Protein AF-A0A6V7J3K3-F1 (afdb_monomer_lite)

Radius of gyration: 15.09 Å; chains: 1; bounding box: 29×31×47 Å

Secondary structure (DSSP, 8-state):
-----GGGGTTGGG-TT--EEE-TT-TT--GGGGGG--S-SEEE-TT-TT--HHHHHHHHHH-SS--EEE-TTSS--TTHHHHHHHHHHHHT--EEEEE-HHHHHHHHHHT----TTEEEEEPPS------TT--

Sequence (135 aa):
NTNITDQSFSYVQKLPKLRVLLMRGLIHVTEQYFNEMPSVEVVNLNFCTMISNDGIMRFLKTSNYITTLYIDGTAVDLKCIPLIDEWTQSTEKSLMLIVSDDIVEAIENEDIDMNDELCLRRASMAQQDEDPRDD

Foldseek 3Di:
DDQDELVNCPVVLVPQPAAEEEDAQNCRYALVNLPRHHQYQEYECALNQRYELVSVLSNLVSHDHHAEYEQENYNYDLVSQVVVQVSCVVVVAAHEYEYAPVSVVVCVVVVPDGDPRYHYDYDPPPDPVVPPPPD

Organism: NCBI:txid1563983

Structure (mmCIF, N/CA/C/O backbone):
data_AF-A0A6V7J3K3-F1
#
_entry.id   AF-A0A6V7J3K3-F1
#
loop_
_atom_site.group_PDB
_atom_site.id
_atom_site.type_symbol
_atom_site.label_atom_id
_atom_site.label_alt_id
_atom_site.label_comp_id
_atom_site.label_asym_id
_atom_site.label_entity_id
_atom_site.label_seq_id
_atom_site.pdbx_PDB_ins_code
_atom_site.Cartn_x
_atom_site.Cartn_y
_atom_site.Cartn_z
_atom_site.occupancy
_atom_site.B_iso_or_equiv
_atom_site.auth_seq_id
_atom_site.auth_comp_id
_atom_site.auth_asym_id
_atom_site.auth_atom_id
_atom_site.pdbx_PDB_model_num
ATOM 1 N N . ASN A 1 1 ? 1.236 -2.826 -25.681 1.00 44.75 1 ASN A N 1
ATOM 2 C CA . ASN A 1 1 ? 2.084 -1.614 -25.701 1.00 44.75 1 ASN A CA 1
ATOM 3 C C . ASN A 1 1 ? 1.269 -0.426 -25.191 1.00 44.75 1 ASN A C 1
ATOM 5 O O . ASN A 1 1 ? 0.563 0.203 -25.969 1.00 44.75 1 ASN A O 1
ATOM 9 N N . THR A 1 2 ? 1.272 -0.171 -23.883 1.00 55.69 2 THR A N 1
ATOM 10 C CA . THR A 1 2 ? 0.522 0.936 -23.265 1.00 55.69 2 THR A CA 1
ATOM 11 C C . THR A 1 2 ? 1.511 1.887 -22.609 1.00 55.69 2 THR A C 1
ATOM 13 O O . THR A 1 2 ? 1.996 1.626 -21.515 1.00 55.69 2 THR A O 1
ATOM 16 N N . ASN A 1 3 ? 1.823 2.990 -23.290 1.00 77.69 3 ASN A N 1
ATOM 17 C CA . ASN A 1 3 ? 2.674 4.065 -22.774 1.00 77.69 3 ASN A CA 1
ATOM 18 C C . ASN A 1 3 ? 1.875 4.967 -21.810 1.00 77.69 3 ASN A C 1
ATOM 20 O O . ASN A 1 3 ? 1.682 6.155 -22.062 1.00 77.69 3 ASN A O 1
ATOM 24 N N . ILE A 1 4 ? 1.295 4.357 -20.775 1.00 83.31 4 ILE A N 1
ATOM 25 C CA . ILE A 1 4 ? 0.551 5.054 -19.725 1.00 83.31 4 ILE A CA 1
ATOM 26 C C . ILE A 1 4 ? 1.571 5.529 -18.690 1.00 83.31 4 ILE A C 1
ATOM 28 O O . ILE A 1 4 ? 2.338 4.723 -18.168 1.00 83.31 4 ILE A O 1
ATOM 32 N N . THR A 1 5 ? 1.568 6.828 -18.402 1.00 86.06 5 THR A N 1
ATOM 33 C CA . THR A 1 5 ? 2.503 7.486 -17.475 1.00 86.06 5 THR A CA 1
ATOM 34 C C . THR A 1 5 ? 1.738 8.206 -16.366 1.00 86.06 5 THR A C 1
ATOM 36 O O . THR A 1 5 ? 0.511 8.305 -16.419 1.00 86.06 5 THR A O 1
ATOM 39 N N . ASP A 1 6 ? 2.443 8.779 -15.386 1.00 84.62 6 ASP A N 1
ATOM 40 C CA . ASP A 1 6 ? 1.834 9.565 -14.297 1.00 84.62 6 ASP A CA 1
ATOM 41 C C . ASP A 1 6 ? 0.882 10.659 -14.804 1.00 84.62 6 ASP A C 1
ATOM 43 O O . ASP A 1 6 ? -0.191 10.889 -14.243 1.00 84.62 6 ASP A O 1
ATOM 47 N N . GLN A 1 7 ? 1.226 11.298 -15.928 1.00 84.44 7 GLN A N 1
ATOM 48 C CA . GLN A 1 7 ? 0.405 12.350 -16.525 1.00 84.44 7 GLN A CA 1
ATOM 49 C C . GLN A 1 7 ? -0.972 11.832 -16.968 1.00 84.44 7 GLN A C 1
ATOM 51 O O . GLN A 1 7 ? -1.970 12.555 -16.858 1.00 84.44 7 GLN A O 1
ATOM 56 N N . SER A 1 8 ? -1.046 10.578 -17.426 1.00 82.12 8 SER A N 1
ATOM 57 C CA . SER A 1 8 ? -2.297 9.928 -17.827 1.00 82.12 8 SER A CA 1
ATOM 58 C C . SER A 1 8 ? -3.290 9.808 -16.664 1.00 82.12 8 SER A C 1
ATOM 60 O O . SER A 1 8 ? -4.498 9.782 -16.894 1.00 82.12 8 SER A O 1
ATOM 62 N N . PHE A 1 9 ? -2.809 9.807 -15.417 1.00 79.88 9 PHE A N 1
ATOM 63 C CA . PHE A 1 9 ? -3.635 9.649 -14.222 1.00 79.88 9 PHE A CA 1
ATOM 64 C C . PHE A 1 9 ? -4.123 10.955 -13.584 1.00 79.88 9 PHE A C 1
ATOM 66 O O . PHE A 1 9 ? -4.974 10.917 -12.694 1.00 79.88 9 PHE A O 1
ATOM 73 N N . SER A 1 10 ? -3.682 12.114 -14.075 1.00 79.81 10 SER A N 1
ATOM 74 C CA . SER A 1 10 ? -4.119 13.431 -13.572 1.00 79.81 10 SER A CA 1
ATOM 75 C C . SER A 1 10 ? -5.645 13.643 -13.600 1.00 79.81 10 SER A C 1
ATOM 77 O O . SER A 1 10 ? -6.197 14.434 -12.834 1.00 79.81 10 SER A O 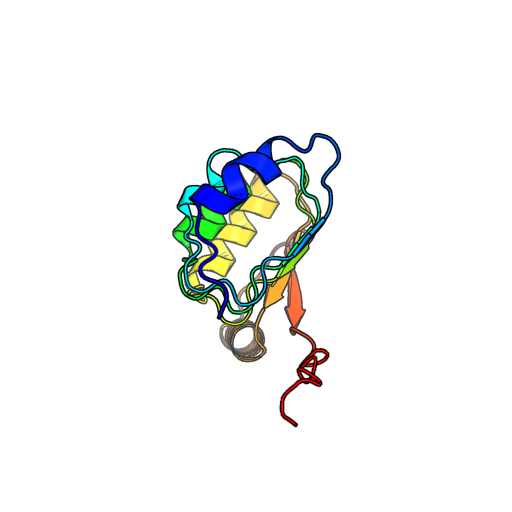1
ATOM 79 N N . TYR A 1 11 ? -6.364 12.922 -14.466 1.00 78.88 11 TYR A N 1
ATOM 80 C CA . TYR A 1 11 ? -7.829 12.940 -14.512 1.00 78.88 11 TYR A CA 1
ATOM 81 C C . TYR A 1 11 ? -8.485 11.936 -13.561 1.00 78.88 11 TYR A C 1
ATOM 83 O O . TYR A 1 11 ? -9.594 12.188 -13.095 1.00 78.88 11 TYR A O 1
ATOM 91 N N . VAL A 1 12 ? -7.809 10.832 -13.232 1.00 82.50 12 VAL A N 1
ATOM 92 C CA . VAL A 1 12 ? -8.297 9.824 -12.274 1.00 82.50 12 VAL A CA 1
ATOM 93 C C . VAL A 1 12 ? -8.423 10.437 -10.879 1.00 82.50 12 VAL A C 1
ATOM 95 O O . VAL A 1 12 ? -9.405 10.195 -10.183 1.00 82.50 12 VAL A O 1
ATOM 98 N N . GLN A 1 13 ? -7.495 11.330 -10.526 1.00 76.88 13 GLN A N 1
ATOM 99 C CA . GLN A 1 13 ? -7.503 12.115 -9.283 1.00 76.88 13 GLN A CA 1
ATOM 100 C C . GLN A 1 13 ? -8.761 12.982 -9.116 1.00 76.88 13 GLN A C 1
ATOM 102 O O . GLN A 1 13 ? -9.160 13.310 -8.002 1.00 76.88 13 GLN A O 1
ATOM 107 N N . LYS A 1 14 ? -9.446 13.309 -10.218 1.00 82.31 14 LYS A N 1
ATOM 108 C CA . LYS A 1 14 ? -10.651 14.151 -10.227 1.00 82.31 14 LYS A CA 1
ATOM 109 C C . LYS A 1 14 ? -11.949 13.356 -10.115 1.00 82.31 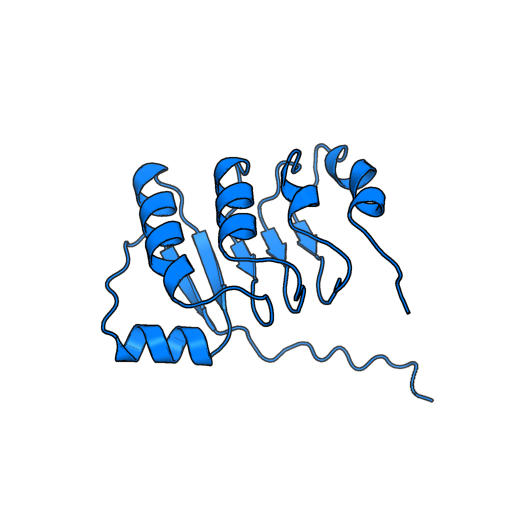14 LYS A C 1
ATOM 111 O O . LYS A 1 14 ? -13.018 13.947 -10.237 1.00 82.31 14 LYS A O 1
ATOM 116 N N . LEU A 1 15 ? -11.890 12.037 -9.924 1.00 86.69 15 LEU A N 1
ATOM 117 C CA . LEU A 1 15 ? -13.069 11.179 -9.826 1.00 86.69 15 LEU A CA 1
ATOM 118 C C . LEU A 1 15 ? -13.541 11.089 -8.360 1.00 86.69 15 LEU A C 1
ATOM 120 O O . LEU A 1 15 ? -13.012 10.281 -7.598 1.00 86.69 15 LEU A O 1
ATOM 124 N N . PRO A 1 16 ? -14.577 11.846 -7.941 1.00 82.69 16 PRO A N 1
ATOM 125 C CA . PRO A 1 16 ? -14.936 11.997 -6.523 1.00 82.69 16 PRO A CA 1
ATOM 126 C C . PRO A 1 16 ? -15.552 10.739 -5.893 1.00 82.69 16 PRO A C 1
ATOM 128 O O . PRO A 1 16 ? -15.798 10.704 -4.693 1.00 82.69 16 PRO A O 1
ATOM 131 N N . LYS A 1 17 ? -15.866 9.729 -6.709 1.00 88.38 17 LYS A N 1
ATOM 132 C CA . LYS A 1 17 ? -16.498 8.470 -6.293 1.00 88.38 17 LYS A CA 1
ATOM 133 C C . LYS A 1 17 ? -15.636 7.247 -6.610 1.00 88.38 17 LYS A C 1
ATOM 135 O O . LYS A 1 17 ? -16.136 6.126 -6.545 1.00 88.38 17 LYS A O 1
ATOM 140 N N . LEU A 1 18 ? -14.382 7.444 -7.020 1.00 90.19 18 LEU A N 1
ATOM 141 C CA . LEU A 1 18 ? -13.497 6.328 -7.326 1.00 90.19 18 LEU A CA 1
ATOM 142 C C . LEU A 1 18 ? -13.107 5.619 -6.030 1.00 90.19 18 LEU A C 1
ATOM 144 O O . LEU A 1 18 ? -12.413 6.200 -5.209 1.00 90.19 18 LEU A O 1
ATOM 148 N N . ARG A 1 19 ? -13.544 4.368 -5.872 1.00 92.75 19 ARG A N 1
ATOM 149 C CA . ARG A 1 19 ? -13.230 3.529 -4.702 1.00 92.75 19 ARG A CA 1
ATOM 150 C C . ARG A 1 19 ? -12.203 2.445 -5.012 1.00 92.75 19 ARG A C 1
ATOM 152 O O . ARG A 1 19 ? -11.488 2.012 -4.120 1.00 92.75 19 ARG A O 1
ATOM 159 N N . VAL A 1 20 ? -12.129 2.017 -6.270 1.00 93.62 20 VAL A N 1
ATOM 160 C CA . VAL A 1 20 ? -11.255 0.933 -6.724 1.00 93.62 20 VAL A CA 1
ATOM 161 C C . VAL A 1 20 ? -10.424 1.436 -7.890 1.00 93.62 20 VAL A C 1
ATOM 163 O O . VAL A 1 20 ? -10.975 1.965 -8.856 1.00 93.62 20 VAL A O 1
ATOM 166 N N . LEU A 1 21 ? -9.111 1.259 -7.800 1.00 91.38 21 LEU A N 1
ATOM 167 C CA . LEU A 1 21 ? -8.162 1.639 -8.835 1.00 91.38 21 LEU A CA 1
ATOM 168 C C . LEU A 1 21 ? -7.234 0.462 -9.152 1.00 91.38 21 LEU A C 1
ATOM 170 O O . LEU A 1 21 ? -6.472 0.005 -8.303 1.00 91.38 21 LEU A O 1
ATOM 174 N N . LEU A 1 22 ? -7.299 -0.023 -10.391 1.00 91.88 22 LEU A N 1
ATOM 175 C CA . LEU A 1 22 ? -6.500 -1.150 -10.869 1.00 91.88 22 LEU A CA 1
ATOM 176 C C . LEU A 1 22 ? -5.436 -0.633 -11.842 1.00 91.88 22 LEU A C 1
ATOM 178 O O . LEU A 1 22 ? -5.773 -0.131 -12.911 1.00 91.88 22 LEU A O 1
ATOM 182 N N . MET A 1 23 ? -4.163 -0.739 -11.461 1.00 89.19 23 MET A N 1
ATOM 183 C CA . MET A 1 23 ? -3.010 -0.218 -12.208 1.00 89.19 23 MET A CA 1
ATOM 184 C C . MET A 1 23 ? -1.986 -1.311 -12.527 1.00 89.19 23 MET A C 1
ATOM 186 O O . MET A 1 23 ? -0.808 -1.024 -12.694 1.00 89.19 23 MET A O 1
ATOM 190 N N . ARG A 1 24 ? -2.422 -2.569 -12.619 1.00 90.56 24 ARG A N 1
ATOM 191 C CA . ARG A 1 24 ? -1.535 -3.719 -12.816 1.00 90.56 24 ARG A CA 1
ATOM 192 C C . ARG A 1 24 ? -0.652 -3.567 -14.065 1.00 90.56 24 ARG A C 1
ATOM 194 O O . ARG A 1 24 ? -1.159 -3.308 -15.154 1.00 90.56 24 ARG A O 1
ATOM 201 N N . GLY A 1 25 ? 0.652 -3.795 -13.916 1.00 90.75 25 GLY A N 1
ATOM 202 C CA . GLY A 1 25 ? 1.619 -3.863 -15.017 1.00 90.75 25 GLY A CA 1
ATOM 203 C C . GLY A 1 25 ? 1.972 -2.519 -15.654 1.00 90.75 25 GLY A C 1
ATOM 204 O O . GLY A 1 25 ? 2.514 -2.485 -16.760 1.00 90.75 25 GLY A O 1
ATOM 205 N N . LEU A 1 26 ? 1.670 -1.399 -14.994 1.00 89.94 26 LEU A N 1
ATOM 206 C CA . LEU A 1 26 ? 1.994 -0.071 -15.510 1.00 89.94 26 LEU A CA 1
ATOM 207 C C . LEU A 1 26 ? 3.437 0.317 -15.177 1.00 89.94 26 LEU A C 1
ATOM 209 O O . LEU A 1 26 ? 3.709 1.140 -14.309 1.00 89.94 26 LEU A O 1
ATOM 213 N N . ILE A 1 27 ? 4.374 -0.262 -15.926 1.00 90.00 27 ILE A N 1
ATOM 214 C CA . ILE A 1 27 ? 5.827 -0.137 -15.715 1.00 90.00 27 ILE A CA 1
ATOM 215 C C . ILE A 1 27 ? 6.411 1.271 -15.928 1.00 90.00 27 ILE A C 1
ATOM 217 O O . ILE A 1 27 ? 7.592 1.477 -15.677 1.00 90.00 27 ILE A O 1
ATOM 221 N N . HIS A 1 28 ? 5.623 2.223 -16.434 1.00 88.31 28 HIS A N 1
ATOM 222 C CA . HIS A 1 28 ? 6.035 3.618 -16.651 1.00 88.31 28 HIS A CA 1
ATOM 223 C C . HIS A 1 28 ? 5.342 4.604 -15.698 1.00 88.31 28 HIS A C 1
ATOM 225 O O . HIS A 1 28 ? 5.556 5.813 -15.805 1.00 88.31 28 HIS A O 1
ATOM 231 N N . VAL A 1 29 ? 4.496 4.103 -14.794 1.00 87.88 29 VAL A N 1
ATOM 232 C CA . VAL A 1 29 ? 3.890 4.889 -13.715 1.00 87.88 29 VAL A CA 1
ATOM 233 C C . VAL A 1 29 ? 4.839 4.880 -12.534 1.00 87.88 29 VAL A C 1
ATOM 235 O O . VAL A 1 29 ? 5.340 3.829 -12.138 1.00 87.88 29 VAL A O 1
ATOM 238 N N . THR A 1 30 ? 5.072 6.055 -11.971 1.00 90.06 30 THR A N 1
ATOM 239 C CA . THR A 1 30 ? 5.942 6.242 -10.820 1.00 90.06 30 THR A CA 1
ATOM 240 C C . THR A 1 30 ? 5.130 6.677 -9.607 1.00 90.06 30 THR A C 1
ATOM 242 O O . THR A 1 30 ? 3.938 6.979 -9.656 1.00 90.06 30 THR A O 1
ATOM 245 N N . GLU A 1 31 ? 5.798 6.753 -8.467 1.00 86.19 31 GLU A N 1
ATOM 246 C CA . GLU A 1 31 ? 5.215 7.257 -7.227 1.00 86.19 31 GLU A CA 1
ATOM 247 C C . GLU A 1 31 ? 4.835 8.753 -7.257 1.00 86.19 31 GLU A C 1
ATOM 249 O O . GLU A 1 31 ? 4.178 9.233 -6.330 1.00 86.19 31 GLU A O 1
ATOM 254 N N . GLN A 1 32 ? 5.184 9.505 -8.314 1.00 85.81 32 GLN A N 1
ATOM 255 C CA . GLN A 1 32 ? 4.735 10.895 -8.486 1.00 85.81 32 GLN A CA 1
ATOM 256 C C . GLN A 1 32 ? 3.208 11.010 -8.581 1.00 85.81 32 GLN A C 1
ATOM 258 O O . GLN A 1 32 ? 2.639 12.029 -8.182 1.00 85.81 32 GLN A O 1
ATOM 263 N N . TYR A 1 33 ? 2.538 9.955 -9.048 1.00 81.25 33 TYR A N 1
ATOM 264 C CA . TYR A 1 33 ? 1.084 9.884 -9.108 1.00 81.25 33 TYR A CA 1
ATOM 265 C C . TYR A 1 33 ? 0.394 10.014 -7.729 1.00 81.25 33 TYR A C 1
ATOM 267 O O . TYR A 1 33 ? -0.716 10.548 -7.637 1.00 81.25 33 TYR A O 1
ATOM 275 N N . PHE A 1 34 ? 1.036 9.589 -6.634 1.00 80.25 34 PHE A N 1
ATOM 276 C CA . PHE A 1 34 ? 0.399 9.500 -5.310 1.00 80.25 34 PHE A CA 1
ATOM 277 C C . PHE A 1 34 ? 0.196 10.836 -4.575 1.00 80.25 34 PHE A C 1
ATOM 279 O O . PHE A 1 34 ? -0.413 10.856 -3.503 1.00 80.25 34 PHE A O 1
ATOM 286 N N . ASN A 1 35 ? 0.675 11.954 -5.129 1.00 74.06 35 ASN A N 1
ATOM 287 C CA . ASN A 1 35 ? 0.599 13.262 -4.468 1.00 74.06 35 ASN A CA 1
ATOM 288 C C . ASN A 1 35 ? -0.843 13.786 -4.297 1.00 74.06 35 ASN A C 1
ATOM 290 O O . ASN A 1 35 ? -1.100 14.544 -3.368 1.00 74.06 35 ASN A O 1
ATOM 294 N N . GLU A 1 36 ? -1.782 13.380 -5.158 1.00 68.44 36 GLU A N 1
ATOM 295 C CA . GLU A 1 36 ? -3.178 13.853 -5.148 1.00 68.44 36 GLU A CA 1
ATOM 296 C C . GLU A 1 36 ? -4.158 12.687 -5.377 1.00 68.44 36 GLU A C 1
ATOM 298 O O . GLU A 1 36 ? -4.969 12.694 -6.300 1.00 68.44 36 GLU A O 1
ATOM 303 N N . MET A 1 37 ? -4.051 11.621 -4.580 1.00 70.69 37 MET A N 1
ATOM 304 C CA . MET A 1 37 ? -4.882 10.426 -4.766 1.00 70.69 37 MET A CA 1
ATOM 305 C C . MET A 1 37 ? -6.371 10.685 -4.437 1.00 70.69 37 MET A C 1
ATOM 307 O O . MET A 1 37 ? -6.683 11.309 -3.419 1.00 70.69 37 MET A O 1
ATOM 311 N N . PRO A 1 38 ? -7.312 10.181 -5.261 1.00 68.81 38 PRO A N 1
ATOM 312 C CA . PRO A 1 38 ? -8.732 10.184 -4.927 1.00 68.81 38 PRO A CA 1
ATOM 313 C C . PRO A 1 38 ? -9.000 9.308 -3.691 1.00 68.81 38 PRO A C 1
ATOM 315 O O . PRO A 1 38 ? -8.148 8.537 -3.257 1.00 68.81 38 PRO A O 1
ATOM 318 N N . SER A 1 39 ? -10.199 9.422 -3.110 1.00 82.75 39 SER A N 1
ATOM 319 C CA . SER A 1 39 ? -10.632 8.635 -1.941 1.00 82.75 39 SER A CA 1
ATOM 320 C C . SER A 1 39 ? -10.843 7.153 -2.288 1.00 82.75 39 SER A C 1
ATOM 322 O O . SER A 1 39 ? -11.975 6.685 -2.370 1.00 82.75 39 SER A O 1
ATOM 324 N N . VAL A 1 40 ? -9.744 6.435 -2.521 1.00 91.19 40 VAL A N 1
ATOM 325 C CA . VAL A 1 40 ? -9.720 5.021 -2.908 1.00 91.19 40 VAL A CA 1
ATOM 326 C C . VAL A 1 40 ? -9.629 4.114 -1.690 1.00 91.19 40 VAL A C 1
ATOM 328 O O . VAL A 1 40 ? -8.913 4.395 -0.733 1.00 91.19 40 VAL A O 1
ATOM 331 N N . GLU A 1 41 ? -10.351 3.004 -1.765 1.00 95.56 41 GLU A N 1
ATOM 332 C CA . GLU A 1 41 ? -10.375 1.941 -0.761 1.00 95.56 41 GLU A CA 1
ATOM 333 C C . GLU A 1 41 ? -9.537 0.739 -1.190 1.00 95.56 41 GLU A C 1
ATOM 335 O O . GLU A 1 41 ? -8.952 0.065 -0.350 1.00 95.56 41 GLU A O 1
ATOM 340 N N . VAL A 1 42 ? -9.456 0.483 -2.499 1.00 95.94 42 VAL A N 1
ATOM 341 C CA . VAL A 1 42 ? -8.704 -0.640 -3.063 1.00 95.94 42 VAL A CA 1
ATOM 342 C C . VAL A 1 42 ? -7.789 -0.136 -4.166 1.00 95.94 42 VAL A C 1
ATOM 344 O O . VAL A 1 42 ? -8.255 0.476 -5.133 1.00 95.94 42 VAL A O 1
ATOM 347 N N . VAL A 1 43 ? -6.495 -0.432 -4.049 1.00 94.81 43 VAL A N 1
ATOM 348 C CA . VAL A 1 43 ? -5.504 -0.137 -5.089 1.00 94.81 43 VAL A CA 1
ATOM 349 C C . VAL A 1 43 ? -4.728 -1.398 -5.436 1.00 94.81 43 VAL A C 1
ATOM 351 O O . VAL A 1 43 ? -4.151 -2.045 -4.564 1.00 94.81 43 VAL A O 1
ATOM 354 N N . ASN A 1 44 ? -4.694 -1.735 -6.723 1.00 95.00 44 ASN A N 1
ATOM 355 C CA . ASN A 1 44 ? -3.854 -2.811 -7.236 1.00 95.00 44 ASN A CA 1
ATOM 356 C C . ASN A 1 44 ? -2.674 -2.228 -8.022 1.00 95.00 44 ASN A C 1
ATOM 358 O O . ASN A 1 44 ? -2.873 -1.670 -9.104 1.00 95.00 44 ASN A O 1
ATOM 362 N N . LEU A 1 45 ? -1.468 -2.357 -7.464 1.00 94.06 45 LEU A N 1
ATOM 363 C CA . LEU A 1 45 ? -0.193 -1.914 -8.035 1.00 94.06 45 LEU A CA 1
ATOM 364 C C . LEU A 1 45 ? 0.663 -3.084 -8.526 1.00 94.06 45 LEU A C 1
ATOM 366 O O . LEU A 1 45 ? 1.866 -2.914 -8.721 1.00 94.06 45 LEU A O 1
ATOM 370 N N . ASN A 1 46 ? 0.081 -4.272 -8.701 1.00 94.12 46 ASN A N 1
ATOM 371 C CA . ASN A 1 46 ? 0.879 -5.441 -9.035 1.00 94.12 46 ASN A CA 1
ATOM 372 C C . ASN A 1 46 ? 1.678 -5.212 -10.323 1.00 94.12 46 ASN A C 1
ATOM 374 O O . ASN A 1 46 ? 1.147 -4.706 -11.311 1.00 94.12 46 ASN A O 1
ATOM 378 N N . PHE A 1 47 ? 2.943 -5.615 -10.330 1.00 93.31 47 PHE A N 1
ATOM 379 C CA . PHE A 1 47 ? 3.873 -5.476 -11.450 1.00 93.31 47 PHE A CA 1
ATOM 380 C C . PHE A 1 47 ? 4.151 -4.018 -11.871 1.00 93.31 47 PHE A C 1
ATOM 382 O O . PHE A 1 47 ? 4.641 -3.772 -12.975 1.00 93.31 47 PHE A O 1
ATOM 389 N N . CYS A 1 48 ? 3.870 -3.036 -11.006 1.00 93.19 48 CYS A N 1
ATOM 390 C CA . CYS A 1 48 ? 4.339 -1.658 -11.167 1.00 93.19 48 CYS A CA 1
ATOM 391 C C . CYS A 1 48 ? 5.768 -1.527 -10.629 1.00 93.19 48 CYS A C 1
ATOM 393 O O . CYS A 1 48 ? 6.000 -1.093 -9.501 1.00 93.19 48 CYS A O 1
ATOM 395 N N . THR A 1 49 ? 6.742 -1.906 -11.452 1.00 93.81 49 THR A N 1
ATOM 396 C CA . THR A 1 49 ? 8.156 -2.047 -11.059 1.00 93.81 49 THR A CA 1
ATOM 397 C C . THR A 1 49 ? 8.856 -0.742 -10.664 1.00 93.81 49 THR A C 1
ATOM 399 O O . THR A 1 49 ? 9.935 -0.785 -10.083 1.00 93.81 49 THR A O 1
ATOM 402 N N . MET A 1 50 ? 8.262 0.419 -10.959 1.00 93.88 50 MET A N 1
ATOM 403 C CA . MET A 1 50 ? 8.787 1.739 -10.583 1.00 93.88 50 MET A CA 1
ATOM 404 C C . MET A 1 50 ? 8.202 2.287 -9.269 1.00 93.88 50 MET A C 1
ATOM 406 O O . MET A 1 50 ? 8.475 3.435 -8.919 1.00 93.88 50 MET A O 1
ATOM 410 N N . ILE A 1 51 ? 7.401 1.499 -8.543 1.00 94.25 51 ILE A N 1
ATOM 411 C CA . ILE A 1 51 ? 6.886 1.867 -7.219 1.00 94.25 51 ILE A CA 1
ATOM 412 C C . ILE A 1 51 ? 7.800 1.300 -6.133 1.00 94.25 51 ILE A C 1
ATOM 414 O O . ILE A 1 51 ? 7.993 0.087 -6.056 1.00 94.25 51 ILE A O 1
ATOM 418 N N . SER A 1 52 ? 8.346 2.191 -5.303 1.00 95.44 52 SER A N 1
ATOM 419 C CA . SER A 1 52 ? 9.284 1.871 -4.222 1.00 95.44 52 SER A CA 1
ATOM 420 C C . SER A 1 52 ? 8.619 1.848 -2.837 1.00 95.44 52 SER A C 1
ATOM 422 O O . SER A 1 52 ? 7.478 2.293 -2.678 1.00 95.44 52 SER A O 1
ATOM 424 N N . ASN A 1 53 ? 9.367 1.414 -1.813 1.00 96.12 53 ASN A N 1
ATOM 425 C CA . ASN A 1 53 ? 8.984 1.554 -0.398 1.00 96.12 53 ASN A CA 1
ATOM 426 C C . ASN A 1 53 ? 8.552 2.991 -0.056 1.00 96.12 53 ASN A C 1
ATOM 428 O O . ASN A 1 53 ? 7.504 3.205 0.555 1.00 96.12 53 ASN A O 1
ATOM 432 N N . ASP A 1 54 ? 9.334 3.988 -0.482 1.00 95.06 54 ASP A N 1
ATOM 433 C CA . ASP A 1 54 ? 9.049 5.403 -0.218 1.00 95.06 54 ASP A CA 1
ATOM 434 C C . ASP A 1 54 ? 7.766 5.855 -0.921 1.00 95.06 54 ASP A C 1
ATOM 436 O O . ASP A 1 54 ? 6.976 6.625 -0.363 1.00 95.06 54 ASP A O 1
ATOM 440 N N . GLY A 1 55 ? 7.533 5.346 -2.133 1.00 93.88 55 GLY A N 1
ATOM 441 C CA . GLY A 1 55 ? 6.307 5.569 -2.886 1.00 93.88 55 GLY A CA 1
ATOM 442 C C . GLY A 1 55 ? 5.070 5.044 -2.162 1.00 93.88 55 GLY A C 1
ATOM 443 O O . GLY A 1 55 ? 4.096 5.785 -2.008 1.00 93.88 55 GLY A O 1
ATOM 444 N N . ILE A 1 56 ? 5.122 3.809 -1.649 1.00 95.31 56 ILE A N 1
ATOM 445 C CA . ILE A 1 56 ? 4.037 3.222 -0.848 1.00 95.31 56 ILE A CA 1
ATOM 446 C C . ILE A 1 56 ? 3.798 4.022 0.431 1.00 95.31 56 ILE A C 1
ATOM 448 O O . ILE A 1 56 ? 2.661 4.393 0.717 1.00 95.31 56 ILE A O 1
ATOM 452 N N . MET A 1 57 ? 4.849 4.372 1.173 1.00 95.56 57 MET A N 1
ATOM 453 C CA . MET A 1 57 ? 4.686 5.145 2.408 1.00 95.56 57 MET A CA 1
ATOM 454 C C . MET A 1 57 ? 4.122 6.543 2.151 1.00 95.56 57 MET A C 1
ATOM 456 O O . MET A 1 57 ? 3.330 7.050 2.949 1.00 95.56 57 MET A O 1
ATOM 460 N N . ARG A 1 58 ? 4.488 7.180 1.034 1.00 93.00 58 ARG A N 1
ATOM 461 C CA . ARG A 1 58 ? 3.884 8.451 0.618 1.00 93.00 58 ARG A CA 1
ATOM 462 C C . ARG A 1 58 ? 2.401 8.283 0.305 1.00 93.00 58 ARG A C 1
ATOM 464 O O . ARG A 1 58 ? 1.607 9.093 0.776 1.00 93.00 58 ARG A O 1
ATOM 471 N N . PHE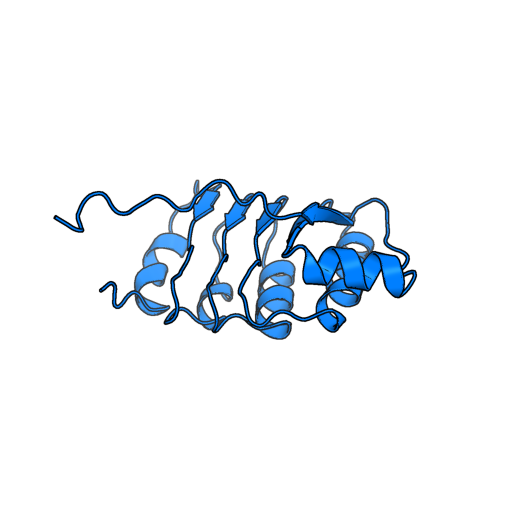 A 1 59 ? 2.038 7.241 -0.440 1.00 92.25 59 PHE A N 1
ATOM 472 C CA . PHE A 1 59 ? 0.647 6.919 -0.753 1.00 92.25 59 PHE A CA 1
ATOM 473 C C . PHE A 1 59 ? -0.197 6.700 0.508 1.00 92.25 59 PHE A C 1
ATOM 475 O O . PHE A 1 59 ? -1.260 7.299 0.649 1.00 92.25 59 PHE A O 1
ATOM 482 N N . LEU A 1 60 ? 0.277 5.886 1.452 1.00 94.06 60 LEU A N 1
ATOM 483 C CA . LEU A 1 60 ? -0.455 5.602 2.688 1.00 94.06 60 LEU A CA 1
ATOM 484 C C . LEU A 1 60 ? -0.685 6.871 3.524 1.00 94.06 60 LEU A C 1
ATOM 486 O O . LEU A 1 60 ? -1.774 7.077 4.055 1.00 94.06 60 LEU A O 1
ATOM 490 N N . LYS A 1 61 ? 0.298 7.780 3.572 1.00 91.31 61 LYS A N 1
ATOM 491 C CA . LYS A 1 61 ? 0.184 9.067 4.282 1.00 91.31 61 LYS A CA 1
ATOM 492 C C . LYS A 1 61 ? -0.820 10.036 3.654 1.00 91.31 61 LYS A C 1
ATOM 494 O O . LYS A 1 61 ? -1.350 10.882 4.369 1.00 91.31 61 LYS A O 1
ATOM 499 N N . THR A 1 62 ? -1.071 9.946 2.348 1.00 87.81 62 THR A N 1
ATOM 500 C CA . THR A 1 62 ? -2.071 10.781 1.659 1.00 87.81 62 THR A CA 1
ATOM 501 C C . THR A 1 62 ? -3.428 10.089 1.523 1.00 87.81 62 THR A C 1
ATOM 503 O O . THR A 1 62 ? -4.423 10.747 1.215 1.00 87.81 62 THR A O 1
ATOM 506 N N . SER A 1 63 ? -3.501 8.780 1.786 1.00 88.56 63 SER A N 1
ATOM 507 C CA . SER A 1 63 ? -4.724 7.997 1.649 1.00 88.56 63 SER A CA 1
ATOM 508 C C . SER A 1 63 ? -5.596 8.017 2.903 1.00 88.56 63 SER A C 1
ATOM 510 O O . SER A 1 63 ? -5.206 7.628 4.008 1.00 88.56 63 SER A O 1
ATOM 512 N N . ASN A 1 64 ? -6.854 8.409 2.712 1.00 87.31 64 ASN A N 1
ATOM 513 C CA . ASN A 1 64 ? -7.822 8.477 3.801 1.00 87.31 64 ASN A CA 1
ATOM 514 C C . ASN A 1 64 ? -8.618 7.182 3.994 1.00 87.31 64 ASN A C 1
ATOM 516 O O . ASN A 1 64 ? -8.979 6.890 5.130 1.00 87.31 64 ASN A O 1
ATOM 520 N N . TYR A 1 65 ? -8.835 6.395 2.938 1.00 92.62 65 TYR A N 1
ATOM 521 C CA . TYR A 1 65 ? -9.827 5.311 2.940 1.00 92.62 65 TYR A CA 1
ATOM 522 C C . TYR A 1 65 ? -9.283 3.948 2.508 1.00 92.62 65 TYR A C 1
ATOM 524 O O . TYR A 1 65 ? -10.065 3.009 2.406 1.00 92.62 65 TYR A O 1
ATOM 532 N N . ILE A 1 66 ? -7.978 3.826 2.241 1.00 95.12 66 ILE A N 1
ATOM 533 C CA . ILE A 1 66 ? -7.379 2.561 1.802 1.00 95.12 66 ILE A CA 1
ATOM 534 C C . ILE A 1 66 ? -7.625 1.455 2.831 1.00 95.12 66 ILE A C 1
ATOM 536 O O . ILE A 1 66 ? -7.362 1.629 4.016 1.00 95.12 66 ILE A O 1
ATOM 540 N N . THR A 1 67 ? -8.116 0.320 2.350 1.00 97.06 67 THR A N 1
ATOM 541 C CA . THR A 1 67 ? -8.326 -0.905 3.129 1.00 97.06 67 THR A CA 1
ATOM 542 C C . THR A 1 67 ? -7.664 -2.107 2.469 1.00 97.06 67 THR A C 1
ATOM 544 O O . THR A 1 67 ? -7.457 -3.129 3.119 1.00 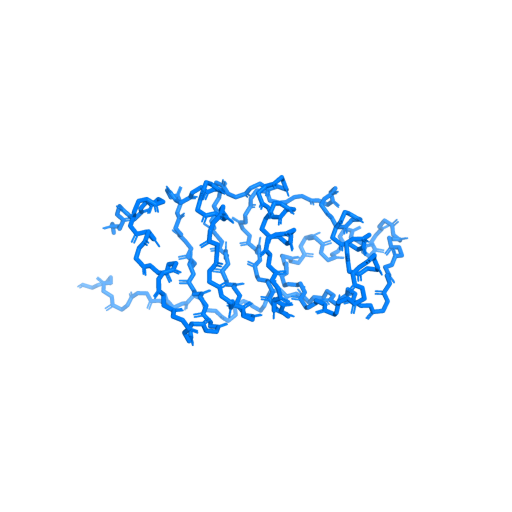97.06 67 THR A O 1
ATOM 547 N N . THR A 1 68 ? -7.325 -2.027 1.178 1.00 97.75 68 THR A N 1
ATOM 548 C CA . THR A 1 68 ? -6.675 -3.123 0.454 1.00 97.75 68 THR A CA 1
ATOM 549 C C . THR A 1 68 ? -5.646 -2.611 -0.544 1.00 97.75 68 THR A C 1
ATOM 551 O O . THR A 1 68 ? -5.956 -1.796 -1.416 1.00 97.75 68 THR A O 1
ATOM 554 N N . LEU A 1 69 ? -4.427 -3.136 -0.447 1.00 97.06 69 LEU A N 1
ATOM 555 C CA . LEU A 1 69 ? -3.305 -2.758 -1.294 1.00 97.06 69 LEU A CA 1
ATOM 556 C C . LEU A 1 69 ? -2.607 -4.008 -1.838 1.00 97.06 69 LEU A C 1
ATOM 558 O O . LEU A 1 69 ? -2.138 -4.840 -1.067 1.00 97.06 69 LEU A O 1
ATOM 562 N N . TYR A 1 70 ? -2.523 -4.123 -3.163 1.00 97.00 70 TYR A N 1
ATOM 563 C CA . TYR A 1 70 ? -1.752 -5.173 -3.833 1.00 97.00 70 TYR A CA 1
ATOM 564 C C . TYR A 1 70 ? -0.438 -4.586 -4.358 1.00 97.00 70 TYR A C 1
ATOM 566 O O . TYR A 1 70 ? -0.480 -3.592 -5.087 1.00 97.00 70 TYR A O 1
ATOM 574 N N . ILE A 1 71 ? 0.700 -5.179 -3.991 1.00 95.50 71 ILE A N 1
ATOM 575 C CA . ILE A 1 71 ? 2.053 -4.688 -4.330 1.00 95.50 71 ILE A CA 1
ATOM 576 C C . ILE A 1 71 ? 2.994 -5.794 -4.834 1.00 95.50 71 ILE A C 1
ATOM 578 O O . ILE A 1 71 ? 4.211 -5.608 -4.872 1.00 95.50 71 ILE A O 1
ATOM 582 N N . ASP A 1 72 ? 2.452 -6.940 -5.242 1.00 93.69 72 ASP A N 1
ATOM 583 C CA . ASP A 1 72 ? 3.241 -8.031 -5.819 1.00 93.69 72 ASP A CA 1
ATOM 584 C C . ASP A 1 72 ? 3.961 -7.574 -7.101 1.00 93.69 72 ASP A C 1
ATOM 586 O O . ASP A 1 72 ? 3.384 -6.882 -7.934 1.00 93.69 72 ASP A O 1
ATOM 590 N N . GLY A 1 73 ? 5.238 -7.916 -7.266 1.00 92.19 73 GLY A N 1
ATOM 591 C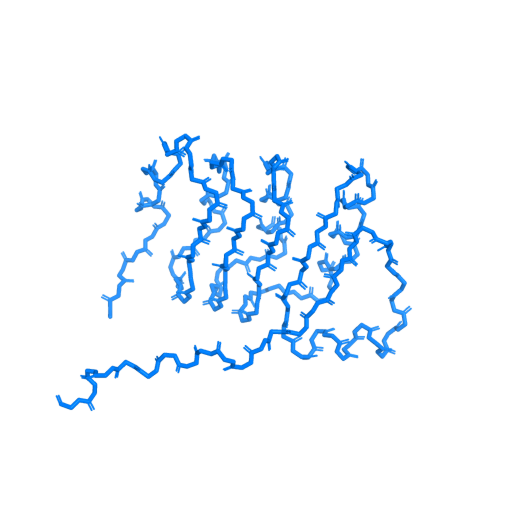 CA . GLY A 1 73 ? 6.041 -7.493 -8.420 1.00 92.19 73 GLY A CA 1
ATOM 592 C C . GLY A 1 73 ? 6.336 -5.984 -8.502 1.00 92.19 73 GLY A C 1
ATOM 593 O O . GLY A 1 73 ? 6.696 -5.492 -9.574 1.00 92.19 73 GLY A O 1
ATOM 594 N N . THR A 1 74 ? 6.168 -5.234 -7.410 1.00 93.88 74 THR A N 1
ATOM 595 C CA . THR A 1 74 ? 6.712 -3.867 -7.273 1.00 93.88 74 THR A CA 1
ATOM 596 C C . THR A 1 74 ? 8.173 -3.909 -6.803 1.00 93.88 74 THR A C 1
ATOM 598 O O . THR A 1 74 ? 8.724 -4.984 -6.577 1.00 93.88 74 THR A O 1
ATOM 601 N N . ALA A 1 75 ? 8.825 -2.752 -6.642 1.00 94.25 75 ALA A N 1
ATOM 602 C CA . ALA A 1 75 ? 10.162 -2.673 -6.042 1.00 94.25 75 ALA A CA 1
ATOM 603 C C . ALA A 1 75 ? 10.121 -2.626 -4.499 1.00 94.25 75 ALA A C 1
ATOM 605 O O . ALA A 1 75 ? 11.095 -2.203 -3.874 1.00 94.25 75 ALA A O 1
ATOM 606 N N . VAL A 1 76 ? 8.991 -3.005 -3.891 1.00 92.06 76 VAL A N 1
ATOM 607 C CA . VAL A 1 76 ? 8.828 -3.045 -2.437 1.00 92.06 76 VAL A CA 1
ATOM 608 C C . VAL A 1 76 ? 9.570 -4.243 -1.850 1.00 92.06 76 VAL A C 1
ATOM 610 O O . VAL A 1 76 ? 9.425 -5.362 -2.336 1.00 92.06 76 VAL A O 1
ATOM 613 N N . ASP A 1 77 ? 10.347 -4.008 -0.793 1.00 91.56 77 ASP A N 1
ATOM 614 C CA . ASP A 1 77 ? 11.076 -5.048 -0.059 1.00 91.56 77 ASP A CA 1
ATOM 615 C C . ASP A 1 77 ? 10.593 -5.184 1.398 1.00 91.56 77 ASP A C 1
ATOM 617 O O . ASP A 1 77 ? 9.746 -4.425 1.881 1.00 91.56 77 ASP A O 1
ATOM 621 N N . LEU A 1 78 ? 11.154 -6.158 2.122 1.00 92.00 78 LEU A N 1
ATOM 622 C CA . LEU A 1 78 ? 10.786 -6.468 3.510 1.00 92.00 78 LEU A CA 1
ATOM 623 C C . LEU A 1 78 ? 10.942 -5.288 4.473 1.00 92.00 78 LEU A C 1
ATOM 625 O O . LEU A 1 78 ? 10.230 -5.220 5.471 1.00 92.00 78 LEU A O 1
ATOM 629 N N . LYS A 1 79 ? 11.811 -4.315 4.170 1.00 92.06 79 LYS A N 1
ATOM 630 C CA . LYS A 1 79 ? 11.995 -3.134 5.027 1.00 92.06 79 LYS A CA 1
ATOM 631 C C . LYS A 1 79 ? 10.766 -2.233 5.027 1.00 92.06 79 LYS A C 1
ATOM 633 O O . LYS A 1 79 ? 10.635 -1.396 5.914 1.00 92.06 79 LYS A O 1
ATOM 638 N N . CYS A 1 80 ? 9.882 -2.369 4.039 1.00 94.00 80 CYS A N 1
ATOM 639 C CA . CYS A 1 80 ? 8.637 -1.617 3.991 1.00 94.00 80 CYS A CA 1
ATOM 640 C C . CYS A 1 80 ? 7.621 -2.114 5.021 1.00 94.00 80 CYS A C 1
ATOM 642 O O . CYS A 1 80 ? 6.842 -1.314 5.527 1.00 94.00 80 CYS A O 1
ATOM 644 N N . ILE A 1 81 ? 7.640 -3.404 5.359 1.00 94.25 81 ILE A N 1
ATOM 645 C CA . ILE A 1 81 ? 6.591 -4.035 6.167 1.00 94.25 81 ILE A CA 1
ATOM 646 C C . ILE A 1 81 ? 6.491 -3.419 7.571 1.00 94.25 81 ILE A C 1
ATOM 648 O O . ILE A 1 81 ? 5.394 -2.976 7.911 1.00 94.25 81 ILE A O 1
ATOM 652 N N . PRO A 1 82 ? 7.587 -3.242 8.342 1.00 94.31 82 PRO A N 1
ATOM 653 C CA . PRO A 1 82 ? 7.504 -2.575 9.644 1.00 94.31 82 PRO A CA 1
ATOM 654 C C . PRO A 1 82 ? 7.024 -1.120 9.555 1.00 94.31 82 PRO A C 1
ATOM 656 O O . PRO A 1 82 ? 6.380 -0.623 10.470 1.00 94.31 82 PRO A O 1
ATOM 659 N N . LEU A 1 83 ? 7.311 -0.428 8.445 1.00 96.25 83 LEU A N 1
ATOM 660 C CA . LEU A 1 83 ? 6.863 0.954 8.237 1.00 96.25 83 LEU A CA 1
ATOM 661 C C . LEU A 1 83 ? 5.356 1.024 7.966 1.00 96.25 83 LEU A C 1
ATOM 663 O O . LEU A 1 83 ? 4.692 1.964 8.403 1.00 96.25 83 LEU A O 1
ATOM 667 N N . ILE A 1 84 ? 4.819 0.045 7.234 1.00 96.56 84 ILE A N 1
ATOM 668 C CA . ILE A 1 84 ? 3.378 -0.089 7.009 1.00 96.56 84 ILE A CA 1
ATOM 669 C C . ILE A 1 84 ? 2.685 -0.456 8.324 1.00 96.56 84 ILE A C 1
ATOM 671 O O . ILE A 1 84 ? 1.657 0.139 8.631 1.00 96.56 84 ILE A O 1
ATOM 675 N N . ASP A 1 85 ? 3.264 -1.367 9.108 1.00 96.31 85 ASP A N 1
ATOM 676 C CA . ASP A 1 85 ? 2.749 -1.774 10.419 1.00 96.31 85 ASP A CA 1
ATOM 677 C C . ASP A 1 85 ? 2.689 -0.589 11.403 1.00 96.31 85 ASP A C 1
ATOM 679 O O . ASP A 1 85 ? 1.642 -0.283 11.970 1.00 96.31 85 ASP A O 1
ATOM 683 N N . GLU A 1 86 ? 3.771 0.190 11.518 1.00 96.31 86 GLU A N 1
ATOM 684 C CA . GLU A 1 86 ? 3.790 1.418 12.327 1.00 96.31 86 GLU A CA 1
ATOM 685 C C . GLU A 1 86 ? 2.723 2.427 11.859 1.00 96.31 86 GLU A C 1
ATOM 687 O O . GLU A 1 86 ? 2.082 3.121 12.659 1.00 96.31 86 GLU A O 1
ATOM 692 N N . TRP A 1 87 ? 2.494 2.517 10.547 1.00 96.38 87 TRP A N 1
ATOM 693 C CA . TRP A 1 87 ? 1.450 3.374 9.997 1.00 96.38 87 TRP A CA 1
ATOM 694 C C . TRP A 1 87 ? 0.038 2.876 10.339 1.00 96.38 87 TRP A C 1
ATOM 696 O O . TRP A 1 87 ? -0.788 3.700 10.742 1.00 96.38 87 TRP A O 1
ATOM 706 N N . THR A 1 88 ? -0.258 1.573 10.231 1.00 97.00 88 THR A N 1
ATOM 707 C CA . THR A 1 88 ? -1.581 1.032 10.602 1.00 97.00 88 THR A CA 1
ATOM 708 C C . THR A 1 88 ? -1.855 1.260 12.083 1.00 97.00 88 THR A C 1
ATOM 710 O O . THR A 1 88 ? -2.931 1.744 12.436 1.00 97.00 88 THR A O 1
ATOM 713 N N . GLN A 1 89 ? -0.848 1.047 12.936 1.00 95.88 89 GLN A N 1
ATOM 714 C CA . GLN A 1 89 ? -0.938 1.284 14.374 1.00 95.88 89 GLN A CA 1
ATOM 715 C C . GLN A 1 89 ? -1.173 2.763 14.708 1.00 95.88 89 GLN A C 1
ATOM 717 O O . GLN A 1 89 ? -2.094 3.096 15.449 1.00 95.88 89 GLN A O 1
ATOM 722 N N . SER A 1 90 ? -0.353 3.670 14.168 1.00 96.00 90 SER A N 1
ATOM 723 C CA . SER A 1 90 ? -0.428 5.104 14.494 1.00 96.00 90 SER A CA 1
ATOM 724 C C . SER A 1 90 ? -1.678 5.799 13.953 1.00 96.00 90 SER A C 1
ATOM 726 O O . SER A 1 90 ? -2.051 6.864 14.448 1.00 96.00 90 SER A O 1
ATOM 728 N N . THR A 1 91 ? -2.319 5.218 12.938 1.00 95.19 91 THR A N 1
ATOM 729 C CA . THR A 1 91 ? -3.545 5.756 12.338 1.00 95.19 91 THR A CA 1
ATOM 730 C C . THR A 1 91 ? -4.809 5.003 12.742 1.00 95.19 91 THR A C 1
ATOM 732 O O . THR A 1 91 ? -5.893 5.443 12.358 1.00 95.19 91 THR A O 1
ATOM 735 N N . GLU A 1 92 ? -4.678 3.914 13.510 1.00 95.12 92 GLU A N 1
ATOM 736 C CA . GLU A 1 92 ? -5.767 2.988 13.855 1.00 95.12 92 GLU A CA 1
ATOM 737 C C . GLU A 1 92 ? -6.531 2.510 12.602 1.00 95.12 92 GLU A C 1
ATOM 739 O O . GLU A 1 92 ? -7.761 2.426 12.582 1.00 95.12 92 GLU A O 1
ATOM 744 N N . LYS A 1 93 ? -5.801 2.265 11.505 1.00 94.62 93 LYS A N 1
ATOM 745 C CA . LYS A 1 93 ? -6.375 1.846 10.221 1.00 94.62 93 LYS A CA 1
ATOM 746 C C . LYS A 1 93 ? -6.037 0.402 9.918 1.00 94.62 93 LYS A C 1
ATOM 748 O O . LYS A 1 93 ? -4.867 0.074 9.746 1.00 94.62 93 LYS A O 1
ATOM 753 N N . SER A 1 94 ? -7.067 -0.403 9.688 1.00 96.25 94 SER A N 1
ATOM 754 C CA . SER A 1 94 ? -6.895 -1.756 9.172 1.00 96.25 94 SER A CA 1
ATOM 755 C C . SER A 1 94 ? -6.512 -1.744 7.688 1.00 96.25 94 SER A C 1
ATOM 757 O O . SER A 1 94 ? -7.198 -1.135 6.860 1.00 96.25 94 SER A O 1
ATOM 759 N N . LEU A 1 95 ? -5.455 -2.471 7.332 1.00 97.69 95 LEU A N 1
ATOM 760 C CA . LEU A 1 95 ? -4.991 -2.644 5.961 1.00 97.69 95 LEU A CA 1
ATOM 761 C C . LEU A 1 95 ? -4.805 -4.125 5.636 1.00 97.69 95 LEU A C 1
ATOM 763 O O . LEU A 1 95 ? -4.030 -4.832 6.275 1.00 97.69 95 LEU A O 1
ATOM 767 N N . MET A 1 96 ? -5.458 -4.579 4.569 1.00 97.69 96 MET A N 1
ATOM 768 C CA . MET A 1 96 ? -5.119 -5.838 3.917 1.00 97.69 96 MET A CA 1
ATOM 769 C C . MET A 1 96 ? -4.016 -5.597 2.887 1.00 97.69 96 MET A C 1
ATOM 771 O O . MET A 1 96 ? -4.245 -4.955 1.858 1.00 97.69 96 MET A O 1
ATOM 775 N N . LEU A 1 97 ? -2.828 -6.126 3.158 1.00 96.69 97 LEU A N 1
ATOM 776 C CA . LEU A 1 97 ? -1.672 -6.025 2.282 1.00 96.69 97 LEU A CA 1
ATOM 777 C C . LEU A 1 97 ? -1.466 -7.351 1.543 1.00 96.69 97 LEU A C 1
ATOM 779 O O . LEU A 1 97 ? -1.272 -8.400 2.159 1.00 96.69 97 LEU A O 1
ATOM 783 N N . ILE A 1 98 ? -1.532 -7.300 0.214 1.00 96.25 98 ILE A N 1
ATOM 784 C CA . ILE A 1 98 ? -1.375 -8.465 -0.657 1.00 96.25 98 ILE A CA 1
ATOM 785 C C . ILE A 1 98 ? -0.022 -8.396 -1.362 1.00 96.25 98 ILE A C 1
ATOM 787 O O . ILE A 1 98 ? 0.240 -7.482 -2.149 1.00 96.25 98 ILE A O 1
ATOM 791 N N . VAL A 1 99 ? 0.828 -9.373 -1.059 1.00 94.00 99 VAL A N 1
ATOM 792 C CA . VAL A 1 99 ? 2.257 -9.425 -1.411 1.00 94.00 99 VAL A CA 1
ATOM 793 C C . VAL A 1 99 ? 2.620 -10.766 -2.048 1.00 94.00 99 VAL A C 1
ATOM 795 O O . VAL A 1 99 ? 1.830 -11.710 -1.999 1.00 94.00 99 VAL A O 1
ATOM 798 N N . SER A 1 100 ? 3.810 -10.851 -2.647 1.00 90.62 100 SER A N 1
ATOM 799 C CA . SER A 1 100 ? 4.353 -12.110 -3.163 1.00 90.62 100 SER A CA 1
ATOM 800 C C . SER A 1 100 ? 4.548 -13.147 -2.053 1.00 90.62 100 SER A C 1
ATOM 802 O O . SER A 1 100 ? 4.729 -12.798 -0.883 1.00 90.62 100 SER A O 1
ATOM 804 N N . ASP A 1 101 ? 4.561 -14.425 -2.436 1.00 89.75 101 ASP A N 1
ATOM 805 C CA . ASP A 1 101 ? 4.840 -15.530 -1.512 1.00 89.75 101 ASP A CA 1
ATOM 806 C C . ASP A 1 101 ? 6.208 -15.364 -0.835 1.00 89.75 101 ASP A C 1
ATOM 808 O O . ASP A 1 101 ? 6.294 -15.522 0.379 1.00 89.75 101 ASP A O 1
ATOM 812 N N . ASP A 1 102 ? 7.229 -14.916 -1.575 1.00 89.75 102 ASP A N 1
ATOM 813 C CA . ASP A 1 102 ? 8.580 -14.668 -1.050 1.00 89.75 102 ASP A CA 1
ATOM 814 C C . ASP A 1 102 ? 8.589 -13.689 0.140 1.00 89.75 102 ASP A C 1
ATOM 816 O O . ASP A 1 102 ? 9.335 -13.878 1.101 1.00 89.75 102 ASP A O 1
ATOM 820 N N . ILE A 1 103 ? 7.757 -12.638 0.103 1.00 90.25 103 ILE A N 1
ATOM 821 C CA . ILE A 1 103 ? 7.650 -11.676 1.212 1.00 90.25 103 ILE A CA 1
ATOM 822 C C . ILE A 1 103 ? 6.976 -12.333 2.418 1.00 90.25 103 ILE A C 1
ATOM 824 O O . ILE A 1 103 ? 7.431 -12.144 3.544 1.00 90.25 103 ILE A O 1
ATOM 828 N N . VAL A 1 104 ? 5.909 -13.110 2.200 1.00 90.44 104 VAL A N 1
ATOM 829 C CA . VAL A 1 104 ? 5.212 -13.807 3.293 1.00 90.44 104 VAL A CA 1
ATOM 830 C C . VAL A 1 104 ? 6.137 -14.821 3.961 1.00 90.44 104 VAL A C 1
ATOM 832 O O . VAL A 1 104 ? 6.238 -14.835 5.184 1.00 90.44 104 VAL A O 1
ATOM 835 N N . GLU A 1 105 ? 6.848 -15.625 3.173 1.00 91.25 105 GLU A N 1
ATOM 836 C CA . GLU A 1 105 ? 7.809 -16.602 3.684 1.00 91.25 105 GLU A CA 1
ATOM 837 C C . GLU A 1 105 ? 8.943 -15.929 4.458 1.00 91.25 105 GLU A C 1
ATOM 839 O O . GLU A 1 105 ? 9.349 -16.415 5.511 1.00 91.25 105 GLU A O 1
ATOM 844 N N . ALA A 1 106 ? 9.460 -14.799 3.978 1.00 90.62 106 ALA A N 1
ATOM 845 C CA . ALA A 1 106 ? 10.522 -14.098 4.684 1.00 90.62 106 ALA A CA 1
ATOM 846 C C . ALA A 1 106 ? 10.057 -13.505 6.025 1.00 90.62 106 ALA A C 1
ATOM 848 O O . ALA A 1 106 ? 10.798 -13.580 6.998 1.00 90.62 106 ALA A O 1
ATOM 849 N N . ILE A 1 107 ? 8.824 -13.002 6.115 1.00 88.19 107 ILE A N 1
ATOM 850 C CA . ILE A 1 107 ? 8.226 -12.536 7.379 1.00 88.19 107 ILE A CA 1
ATOM 851 C C . ILE A 1 107 ? 8.055 -13.690 8.367 1.00 88.19 107 ILE A C 1
ATOM 853 O O . ILE A 1 107 ? 8.422 -13.557 9.533 1.00 88.19 107 ILE A O 1
ATOM 857 N N . GLU A 1 108 ? 7.540 -14.830 7.892 1.00 88.56 108 GLU A N 1
ATOM 858 C CA . GLU A 1 108 ? 7.391 -16.051 8.693 1.00 88.56 108 GLU A CA 1
ATOM 859 C C . GLU A 1 108 ? 8.757 -16.566 9.194 1.00 88.56 108 GLU A C 1
ATOM 861 O O . GLU A 1 108 ? 8.865 -17.036 10.324 1.00 88.56 108 GLU A O 1
ATOM 866 N N . ASN A 1 109 ? 9.812 -16.449 8.380 1.00 91.25 109 ASN A N 1
ATOM 867 C CA . ASN A 1 109 ? 11.166 -16.883 8.736 1.00 91.25 109 ASN A CA 1
ATOM 868 C C . ASN A 1 109 ? 11.904 -15.910 9.671 1.00 91.25 109 ASN A C 1
ATOM 870 O O . ASN A 1 109 ? 12.725 -16.351 10.477 1.00 91.25 109 ASN A O 1
ATOM 874 N N . GLU A 1 110 ? 11.662 -14.605 9.542 1.00 89.56 110 GLU A N 1
ATOM 875 C CA . GLU A 1 110 ? 12.293 -13.564 10.365 1.00 89.56 110 GLU A CA 1
ATOM 876 C C . GLU A 1 110 ? 11.560 -13.314 11.697 1.00 89.56 110 GLU A C 1
ATOM 878 O O . GLU A 1 110 ? 12.049 -12.525 12.504 1.00 89.56 110 GLU A O 1
ATOM 883 N N . ASP A 1 111 ? 10.440 -14.006 11.949 1.00 85.19 111 ASP A N 1
ATOM 884 C CA . ASP A 1 111 ? 9.594 -13.855 13.148 1.00 85.19 111 ASP A CA 1
ATOM 885 C C . ASP A 1 111 ? 9.184 -12.387 13.376 1.00 85.19 111 ASP A C 1
ATOM 887 O O . ASP A 1 111 ? 9.262 -11.841 14.480 1.00 85.19 111 ASP A O 1
ATOM 891 N N . ILE A 1 112 ? 8.811 -11.708 12.284 1.00 83.38 112 ILE A N 1
ATOM 892 C CA . ILE A 1 112 ? 8.387 -10.307 12.328 1.00 83.38 112 ILE A CA 1
ATOM 893 C C . ILE A 1 112 ? 6.978 -10.245 12.926 1.00 83.38 112 ILE A C 1
ATOM 895 O O . ILE A 1 112 ? 5.999 -10.640 12.290 1.00 83.38 112 ILE A O 1
ATOM 899 N N . ASP A 1 113 ? 6.894 -9.718 14.146 1.00 84.44 113 ASP A N 1
ATOM 900 C CA . ASP A 1 113 ? 5.635 -9.437 14.834 1.00 84.44 113 ASP A CA 1
ATOM 901 C C . ASP A 1 113 ? 4.931 -8.229 14.198 1.00 84.44 113 ASP A C 1
ATOM 903 O O . ASP A 1 113 ? 5.557 -7.200 13.927 1.00 84.44 113 ASP A O 1
ATOM 907 N N . MET A 1 114 ? 3.631 -8.362 13.949 1.00 87.31 114 MET A N 1
ATOM 908 C CA . MET A 1 114 ? 2.792 -7.343 13.314 1.00 87.31 114 MET A CA 1
ATOM 909 C C . MET A 1 114 ? 1.555 -7.108 14.160 1.00 87.31 114 MET A C 1
ATOM 911 O O . MET A 1 114 ? 1.038 -8.022 14.804 1.00 87.31 114 MET A O 1
ATOM 915 N N . ASN A 1 115 ? 1.048 -5.882 14.125 1.00 91.06 115 ASN A N 1
ATOM 916 C CA . ASN A 1 115 ? -0.174 -5.553 14.835 1.00 91.06 115 ASN A CA 1
ATOM 917 C C . ASN A 1 115 ? -1.422 -6.112 14.130 1.00 91.06 115 ASN A C 1
ATOM 919 O O . ASN A 1 115 ? -1.422 -6.401 12.933 1.00 91.06 115 ASN A O 1
ATOM 923 N N . ASP A 1 116 ? -2.522 -6.201 14.880 1.00 91.88 116 ASP A N 1
ATOM 924 C CA . ASP A 1 116 ? -3.795 -6.750 14.392 1.00 91.88 116 ASP A CA 1
ATOM 925 C C . ASP A 1 116 ? -4.415 -5.947 13.228 1.00 91.88 116 ASP A C 1
ATOM 927 O O . ASP A 1 116 ? -5.283 -6.461 12.517 1.00 91.88 116 ASP A O 1
ATOM 931 N N . GLU A 1 117 ? -3.977 -4.702 13.007 1.00 96.25 117 GLU A N 1
ATOM 932 C CA . GLU A 1 117 ? -4.474 -3.847 11.928 1.00 96.25 117 GLU A CA 1
ATOM 933 C C . GLU A 1 117 ? -3.787 -4.124 10.585 1.00 96.25 117 GLU A C 1
ATOM 935 O O . GLU A 1 117 ? -4.364 -3.825 9.536 1.00 96.25 117 GLU A O 1
ATOM 940 N N . LEU A 1 118 ? -2.593 -4.728 10.570 1.00 96.12 118 LEU A N 1
ATOM 941 C CA . LEU A 1 118 ? -1.926 -5.131 9.333 1.00 96.12 118 LEU A CA 1
ATOM 942 C C . LEU A 1 118 ? -2.188 -6.609 9.027 1.00 96.12 118 LEU A C 1
ATOM 944 O O . LEU A 1 118 ? -1.612 -7.523 9.609 1.00 96.12 118 LEU A O 1
ATOM 948 N N . CYS A 1 119 ? -3.032 -6.860 8.027 1.00 94.88 119 CYS A N 1
ATOM 949 C CA . CYS A 1 119 ? -3.346 -8.208 7.580 1.00 94.88 119 CYS A CA 1
ATOM 950 C C . CYS A 1 119 ? -2.597 -8.555 6.290 1.00 94.88 119 CYS A C 1
ATOM 952 O O . CYS A 1 119 ? -2.965 -8.100 5.206 1.00 94.88 119 CYS A O 1
ATOM 954 N N . LEU A 1 120 ? -1.590 -9.424 6.383 1.00 92.62 120 LEU A N 1
ATOM 955 C CA . LEU A 1 120 ? -0.893 -9.943 5.207 1.00 92.62 120 LEU A CA 1
ATOM 956 C C . LEU A 1 120 ? -1.634 -11.101 4.542 1.00 92.62 120 LEU A C 1
ATOM 958 O O . LEU A 1 120 ? -2.157 -12.020 5.190 1.00 92.62 120 LEU A O 1
ATOM 962 N N . ARG A 1 121 ? -1.646 -11.077 3.210 1.00 92.31 121 ARG A N 1
ATOM 963 C CA . ARG A 1 121 ? -2.166 -12.151 2.366 1.00 92.31 121 A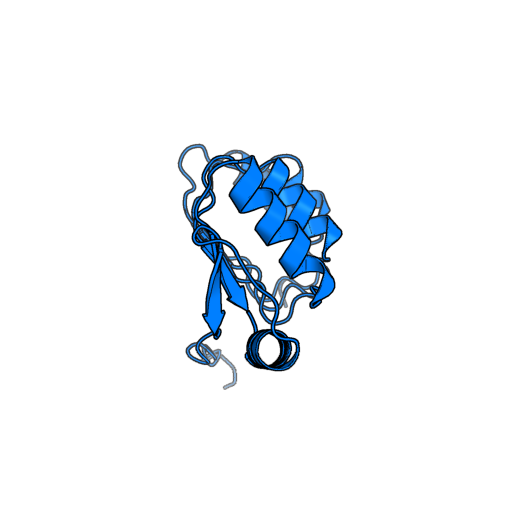RG A CA 1
ATOM 964 C C . ARG A 1 121 ? -1.231 -12.410 1.193 1.00 92.31 121 ARG A C 1
ATOM 966 O O . ARG A 1 121 ? -0.703 -11.487 0.580 1.00 92.31 121 ARG A O 1
ATOM 973 N N . ARG A 1 122 ? -1.090 -13.690 0.857 1.00 91.56 122 ARG A N 1
ATOM 974 C CA . ARG A 1 122 ? -0.421 -14.142 -0.362 1.00 91.56 122 ARG A CA 1
ATOM 975 C C . ARG A 1 122 ? -1.204 -13.659 -1.582 1.00 91.56 122 ARG A C 1
ATOM 977 O O . ARG A 1 122 ? -2.435 -13.777 -1.617 1.00 91.56 122 ARG A O 1
ATOM 984 N N . ALA A 1 123 ? -0.510 -13.117 -2.573 1.00 86.25 123 ALA A N 1
ATOM 985 C CA . ALA A 1 123 ? -1.087 -12.833 -3.874 1.00 86.25 123 ALA A CA 1
ATOM 986 C C . ALA A 1 123 ? -1.511 -14.160 -4.520 1.00 86.25 123 ALA A C 1
ATOM 988 O O . ALA A 1 123 ? -0.694 -15.034 -4.785 1.00 86.25 123 ALA A O 1
ATOM 989 N N . SER A 1 124 ? -2.811 -14.340 -4.759 1.00 72.50 124 SER A N 1
ATOM 990 C CA . SER A 1 124 ? -3.286 -15.501 -5.512 1.00 72.50 124 SER A CA 1
ATOM 991 C C . SER A 1 124 ? -2.745 -15.433 -6.941 1.00 72.50 124 SER A C 1
ATOM 993 O O . SER A 1 124 ? -2.923 -14.417 -7.613 1.00 72.50 124 SER A O 1
ATOM 995 N N . MET A 1 125 ? -2.173 -16.535 -7.440 1.00 54.81 125 MET A N 1
ATOM 996 C CA . MET A 1 125 ? -1.757 -16.689 -8.845 1.00 54.81 125 MET A CA 1
ATOM 997 C C . MET A 1 125 ? -2.914 -16.528 -9.855 1.00 54.81 125 MET A C 1
ATOM 999 O O . MET A 1 125 ? -2.692 -16.557 -11.066 1.00 54.81 125 MET A O 1
ATOM 1003 N N . ALA A 1 126 ? -4.159 -16.366 -9.394 1.00 44.78 126 ALA A N 1
ATOM 1004 C CA . ALA A 1 126 ? -5.316 -16.131 -10.243 1.00 44.78 126 ALA A CA 1
ATOM 1005 C C . ALA A 1 126 ? -5.299 -14.709 -10.832 1.00 44.78 126 ALA A C 1
ATOM 1007 O O . ALA A 1 126 ? -5.917 -13.799 -10.286 1.00 44.78 126 ALA A O 1
ATOM 1008 N N . GLN A 1 127 ? -4.557 -14.552 -11.933 1.00 45.84 127 GLN A N 1
ATOM 1009 C CA . GLN A 1 127 ? -4.885 -13.816 -13.168 1.00 45.84 127 GLN A CA 1
ATOM 1010 C C . GLN A 1 127 ? -3.585 -13.533 -13.943 1.00 45.84 127 GLN A C 1
ATOM 1012 O O . GLN A 1 127 ? -3.147 -12.396 -14.132 1.00 45.84 127 GLN A O 1
ATOM 1017 N N . GLN A 1 128 ? -2.976 -14.602 -14.464 1.00 45.19 128 GLN A N 1
ATOM 1018 C CA . GLN A 1 128 ? -2.653 -14.559 -15.886 1.00 45.19 128 GLN A CA 1
ATOM 1019 C C . GLN A 1 128 ? -4.006 -14.487 -16.603 1.00 45.19 128 GLN A C 1
ATOM 1021 O O . GLN A 1 128 ? -4.607 -15.511 -16.907 1.00 45.19 128 GLN A O 1
ATOM 1026 N N . ASP A 1 129 ? -4.547 -13.279 -16.775 1.00 45.94 129 ASP A N 1
ATOM 1027 C CA . ASP A 1 129 ? -5.430 -13.065 -17.913 1.00 45.94 129 ASP A CA 1
ATOM 1028 C C . ASP A 1 129 ? -4.523 -13.320 -19.120 1.00 45.94 129 ASP A C 1
ATOM 1030 O O . ASP A 1 129 ? -3.693 -12.476 -19.468 1.00 45.94 129 ASP A O 1
ATOM 1034 N N . GLU A 1 130 ? -4.575 -14.543 -19.655 1.00 41.12 130 GLU A N 1
ATOM 1035 C CA . GLU A 1 130 ? -4.090 -14.828 -20.998 1.00 41.12 130 GLU A CA 1
ATOM 1036 C C . GLU A 1 130 ? -4.685 -13.741 -21.891 1.00 41.12 130 GLU A C 1
ATOM 1038 O O . GLU A 1 130 ? -5.906 -13.590 -21.954 1.00 41.12 130 GLU A O 1
ATOM 1043 N N . ASP A 1 131 ? -3.836 -12.916 -22.502 1.00 40.81 131 ASP A N 1
ATOM 1044 C CA . ASP A 1 131 ? -4.290 -11.989 -23.526 1.00 40.81 131 ASP A CA 1
ATOM 1045 C C . ASP A 1 131 ? -4.780 -12.859 -24.694 1.00 40.81 131 ASP A C 1
ATOM 1047 O O . ASP A 1 131 ? -3.957 -13.518 -25.328 1.00 40.81 131 ASP A O 1
ATOM 1051 N N . PRO A 1 132 ? -6.087 -12.906 -25.016 1.00 48.09 132 PRO A N 1
ATOM 1052 C CA . PRO A 1 132 ? -6.604 -13.774 -26.074 1.00 48.09 132 PRO A CA 1
ATOM 1053 C C . PRO A 1 132 ? -6.264 -13.239 -27.480 1.00 48.09 132 PRO A C 1
ATOM 1055 O O . PRO A 1 132 ? -6.981 -13.513 -28.438 1.00 48.09 132 PRO A O 1
ATOM 1058 N N . ARG A 1 133 ? -5.233 -12.393 -27.601 1.00 52.56 133 ARG A N 1
ATOM 1059 C CA . ARG A 1 133 ? -4.800 -11.734 -28.841 1.00 52.56 133 ARG A CA 1
ATOM 1060 C C . ARG A 1 133 ? -3.432 -12.202 -29.330 1.00 52.56 133 ARG A C 1
ATOM 1062 O O . ARG A 1 133 ? -2.929 -11.621 -30.289 1.00 52.56 133 ARG A O 1
ATOM 1069 N N . ASP A 1 134 ? -2.861 -13.231 -28.715 1.00 48.53 134 ASP A N 1
ATOM 1070 C CA . ASP A 1 134 ? -1.734 -13.964 -29.292 1.00 48.53 134 ASP A CA 1
ATOM 1071 C C . ASP A 1 134 ? -2.256 -15.090 -30.208 1.00 48.53 134 ASP A C 1
ATOM 1073 O O . ASP A 1 134 ? -2.028 -16.262 -29.937 1.00 48.53 134 ASP A O 1
ATOM 1077 N N . ASP A 1 135 ? -2.973 -14.710 -31.276 1.00 44.16 135 ASP A N 1
ATOM 1078 C CA . ASP A 1 135 ? -3.272 -15.522 -32.472 1.00 44.16 135 ASP A CA 1
ATOM 1079 C C . ASP A 1 135 ? -3.304 -14.622 -33.727 1.00 44.16 135 ASP A C 1
ATOM 1081 O O . ASP A 1 135 ? -4.082 -13.634 -33.748 1.00 44.16 135 ASP A O 1
#

pLDDT: mean 86.11, std 14.15, range [40.81, 97.75]

InterPro domains:
  IPR032675 Leucine-rich repeat domain superfamily [G3DSA:3.80.10.10] (1-81)